Protein AF-A0A3A1XHP2-F1 (afdb_monomer_lite)

Sequence (150 aa):
MFGYDLVNLPIAMLHNINVRDAMLISILDENQEWYDEKTLSEFAWCPHTPEVSRNLRHCLEAKFTQTNNKPDIKRAIFACKILKSMAIISRSIPKLSVQVYALLAYISWWFRLGEVKYYCDCALRIDPDCSMAKIVCGAFENGLEPAWIE

pLDDT: mean 90.9, std 8.94, range [44.94, 98.56]

Radius of gyration: 14.77 Å; chains: 1; bounding box: 36×32×37 Å

Foldseek 3Di:
DPPPVLQVLLVLCLVAVLSLLLLVCVQQVVVCPQHDPVRSVCSSPDHDDPVSVVSSVVSVVCSLADAPDDGDLVSLVVLLVSLVVSCVSCVVPLSSNLSSLLSNLVSCQANVVDPNVVSLCSNCVSPVVSPSSVVSVVCVVVVNYRNNVD

Structure (mmCIF, N/CA/C/O backbone):
data_AF-A0A3A1XHP2-F1
#
_entry.id   AF-A0A3A1XHP2-F1
#
loop_
_atom_site.group_PDB
_atom_site.id
_atom_site.type_symbol
_atom_site.label_atom_id
_atom_site.label_alt_id
_atom_site.label_comp_id
_atom_site.label_asym_id
_atom_site.label_entity_id
_atom_site.label_seq_id
_atom_site.pdbx_PDB_ins_code
_atom_site.Cartn_x
_atom_site.Cartn_y
_atom_site.Cartn_z
_atom_site.occupancy
_atom_site.B_iso_or_equiv
_atom_site.auth_seq_id
_atom_site.auth_comp_id
_atom_site.auth_asym_id
_atom_site.auth_atom_id
_atom_site.pdbx_PDB_model_num
ATOM 1 N N . MET A 1 1 ? 14.431 21.652 -11.503 1.00 44.94 1 MET A N 1
ATOM 2 C CA . MET A 1 1 ? 13.846 20.691 -12.462 1.00 44.94 1 MET A CA 1
ATOM 3 C C . MET A 1 1 ? 12.653 20.039 -11.778 1.00 44.94 1 MET A C 1
ATOM 5 O O . MET A 1 1 ? 12.841 19.158 -10.953 1.00 44.94 1 MET A O 1
ATOM 9 N N . PHE A 1 2 ? 11.446 20.560 -12.006 1.00 46.44 2 PHE A N 1
ATOM 10 C CA . PHE A 1 2 ? 10.235 20.080 -11.332 1.00 46.44 2 PHE A CA 1
ATOM 11 C C . PHE A 1 2 ? 9.878 18.678 -11.850 1.00 46.44 2 PHE A C 1
ATOM 13 O O . PHE A 1 2 ? 9.678 18.511 -13.049 1.00 46.44 2 PHE A O 1
ATOM 20 N N . GLY A 1 3 ? 9.853 17.676 -10.965 1.00 56.34 3 GLY A N 1
ATOM 21 C CA . GLY A 1 3 ? 9.430 16.304 -11.286 1.00 56.34 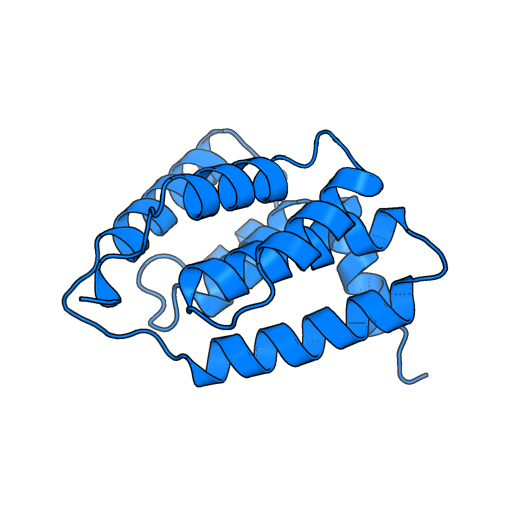3 GLY A CA 1
ATOM 22 C C . GLY A 1 3 ? 10.429 15.190 -10.954 1.00 56.34 3 GLY A C 1
ATOM 23 O O . GLY A 1 3 ? 10.012 14.038 -10.894 1.00 56.34 3 GLY A O 1
ATOM 24 N N . TYR A 1 4 ? 11.705 15.497 -10.683 1.00 63.84 4 TYR A N 1
ATOM 25 C CA . TYR A 1 4 ? 12.698 14.468 -10.317 1.00 63.84 4 TYR A CA 1
ATOM 26 C C . TYR A 1 4 ? 12.363 13.802 -8.974 1.00 63.84 4 TYR A C 1
ATOM 28 O O . TYR A 1 4 ? 12.444 12.585 -8.838 1.00 63.84 4 TYR A O 1
ATOM 36 N N . ASP A 1 5 ? 11.876 14.585 -8.011 1.00 69.06 5 ASP A N 1
ATOM 37 C CA . ASP A 1 5 ? 11.558 14.087 -6.667 1.00 69.06 5 ASP A CA 1
ATOM 38 C C . ASP A 1 5 ? 10.373 13.110 -6.667 1.00 69.06 5 ASP A C 1
ATOM 40 O O . ASP A 1 5 ? 10.378 12.115 -5.942 1.00 69.06 5 ASP A O 1
ATOM 44 N N . LEU A 1 6 ? 9.392 13.323 -7.555 1.00 78.75 6 LEU A N 1
ATOM 45 C CA . LEU A 1 6 ? 8.261 12.404 -7.735 1.00 78.75 6 LEU A CA 1
ATOM 46 C C . LEU A 1 6 ? 8.655 11.090 -8.424 1.00 78.75 6 LEU A C 1
ATOM 48 O O . LEU A 1 6 ? 7.893 10.130 -8.354 1.00 78.75 6 LEU A O 1
ATOM 52 N N . VAL A 1 7 ? 9.826 11.028 -9.066 1.00 83.75 7 VAL A N 1
ATOM 53 C CA . VAL A 1 7 ? 10.415 9.784 -9.595 1.00 83.75 7 VAL A CA 1
ATOM 54 C C . VAL A 1 7 ? 11.307 9.115 -8.549 1.00 83.75 7 VAL A C 1
ATOM 56 O O . VAL A 1 7 ? 11.305 7.889 -8.435 1.00 83.75 7 VAL A O 1
ATOM 59 N N . ASN A 1 8 ? 12.018 9.904 -7.742 1.00 88.44 8 ASN A N 1
ATOM 60 C CA . ASN A 1 8 ? 12.900 9.400 -6.691 1.00 88.44 8 ASN A CA 1
ATOM 61 C C . ASN A 1 8 ? 12.149 8.615 -5.612 1.00 88.44 8 ASN A C 1
ATOM 63 O O . ASN A 1 8 ? 12.679 7.629 -5.113 1.00 88.44 8 ASN A O 1
ATOM 67 N N . LEU A 1 9 ? 10.915 8.998 -5.273 1.00 89.25 9 LEU A N 1
ATOM 68 C CA . LEU A 1 9 ? 10.115 8.264 -4.286 1.00 89.25 9 LEU A CA 1
ATOM 69 C C . LEU A 1 9 ? 9.766 6.832 -4.742 1.00 89.25 9 LEU A C 1
ATOM 71 O O . LEU A 1 9 ? 10.085 5.896 -4.012 1.00 89.25 9 LEU A O 1
ATOM 75 N N . PRO A 1 10 ? 9.214 6.603 -5.948 1.00 92.56 10 PRO A N 1
ATOM 76 C CA . PRO A 1 10 ? 9.071 5.259 -6.513 1.00 92.56 10 PRO A CA 1
ATOM 77 C C . PRO A 1 10 ? 10.383 4.465 -6.592 1.00 92.56 10 PRO A C 1
ATOM 79 O O . PRO A 1 10 ? 10.396 3.266 -6.316 1.00 92.56 10 PRO A O 1
ATOM 82 N N . ILE A 1 11 ? 11.500 5.123 -6.932 1.00 92.12 11 ILE A N 1
ATOM 83 C CA . ILE A 1 11 ? 12.832 4.497 -6.899 1.00 92.12 11 ILE A CA 1
ATOM 84 C C . ILE A 1 11 ? 13.172 4.058 -5.474 1.00 92.12 11 ILE A C 1
ATOM 86 O O . ILE A 1 11 ? 13.598 2.924 -5.272 1.00 92.12 11 ILE A O 1
ATOM 90 N N . ALA A 1 12 ? 12.963 4.916 -4.480 1.00 90.56 12 ALA A N 1
ATOM 91 C CA . ALA A 1 12 ? 13.235 4.604 -3.086 1.00 90.56 12 ALA A CA 1
ATOM 92 C C . ALA A 1 12 ? 12.360 3.442 -2.587 1.00 90.56 12 ALA A C 1
ATOM 94 O O . ALA A 1 12 ? 12.889 2.523 -1.972 1.00 90.56 12 ALA A O 1
ATOM 95 N N . MET A 1 13 ? 11.068 3.409 -2.939 1.00 91.75 13 MET A N 1
ATOM 96 C CA . MET A 1 13 ? 10.160 2.298 -2.611 1.00 91.75 13 MET A CA 1
ATOM 97 C C . MET A 1 13 ? 10.590 0.964 -3.229 1.00 91.75 13 MET A C 1
ATOM 99 O O . MET A 1 13 ? 10.384 -0.084 -2.622 1.00 91.75 13 MET A O 1
ATOM 103 N N . LEU A 1 14 ? 11.165 0.989 -4.438 1.00 90.94 14 LEU A N 1
ATOM 104 C CA . LEU A 1 14 ? 11.674 -0.218 -5.090 1.00 90.94 14 LEU A CA 1
ATOM 105 C C . LEU A 1 14 ? 12.879 -0.803 -4.337 1.00 90.94 14 LEU A C 1
ATOM 107 O O . LEU A 1 14 ? 13.006 -2.021 -4.250 1.00 90.94 14 LEU A O 1
ATOM 111 N N . HIS A 1 15 ? 13.759 0.051 -3.810 1.00 88.56 15 HIS A N 1
ATOM 112 C CA . HIS A 1 15 ? 14.974 -0.380 -3.112 1.00 88.56 15 HIS A CA 1
ATOM 113 C C . HIS A 1 15 ? 14.751 -0.640 -1.617 1.00 88.56 15 HIS A C 1
ATOM 115 O O . HIS A 1 15 ? 15.435 -1.481 -1.038 1.00 88.56 15 HIS A O 1
ATOM 121 N N . ASN A 1 16 ? 13.811 0.070 -0.991 1.00 87.62 16 ASN A N 1
ATOM 122 C CA . ASN A 1 16 ? 13.481 -0.065 0.419 1.00 87.62 16 ASN A CA 1
ATOM 123 C C . ASN A 1 16 ? 11.964 0.033 0.636 1.00 87.62 16 ASN A C 1
ATOM 125 O O . ASN A 1 16 ? 11.368 1.112 0.583 1.00 87.62 16 ASN A O 1
ATOM 129 N N . ILE A 1 17 ? 11.351 -1.109 0.951 1.00 86.50 17 ILE A N 1
ATOM 130 C CA . ILE A 1 17 ? 9.911 -1.225 1.199 1.00 86.50 17 ILE A CA 1
ATOM 131 C C . ILE A 1 17 ? 9.444 -0.337 2.368 1.00 86.50 17 ILE A C 1
ATOM 133 O O . ILE A 1 17 ? 8.307 0.136 2.361 1.00 86.50 17 ILE A O 1
ATOM 137 N N . ASN A 1 18 ? 10.337 -0.018 3.313 1.00 89.06 18 ASN A N 1
ATOM 138 C CA . ASN A 1 18 ? 10.020 0.834 4.457 1.00 89.06 18 ASN A CA 1
ATOM 139 C C . ASN A 1 18 ? 9.671 2.265 4.041 1.00 89.06 18 ASN A C 1
ATOM 141 O O . ASN A 1 18 ? 8.946 2.941 4.756 1.00 89.06 18 ASN A O 1
ATOM 145 N N . VAL A 1 19 ? 10.109 2.740 2.871 1.00 90.25 19 VAL A N 1
ATOM 146 C CA . VAL A 1 19 ? 9.700 4.065 2.378 1.00 90.25 19 VAL A CA 1
ATOM 147 C C . VAL A 1 19 ? 8.197 4.089 2.087 1.00 90.25 19 VAL A C 1
ATOM 149 O O . VAL A 1 19 ? 7.505 5.036 2.454 1.00 90.25 19 VAL A O 1
ATOM 152 N N . ARG A 1 20 ? 7.668 3.020 1.478 1.00 92.88 20 ARG A N 1
ATOM 153 C CA . ARG A 1 20 ? 6.225 2.857 1.247 1.00 92.88 20 ARG A CA 1
ATOM 154 C C . ARG A 1 20 ? 5.476 2.766 2.574 1.00 92.88 20 ARG A C 1
ATOM 156 O O . ARG A 1 20 ? 4.449 3.418 2.740 1.00 92.88 20 ARG A O 1
ATOM 163 N N . ASP A 1 21 ? 5.989 1.971 3.506 1.00 92.06 21 ASP A N 1
ATOM 164 C CA . ASP A 1 21 ? 5.322 1.748 4.788 1.00 92.06 21 ASP A CA 1
ATOM 165 C C . ASP A 1 21 ? 5.363 2.994 5.680 1.00 92.06 21 ASP A C 1
ATOM 167 O O . ASP A 1 21 ? 4.370 3.298 6.328 1.00 92.06 21 ASP A O 1
ATOM 171 N N . ALA A 1 22 ? 6.428 3.797 5.620 1.00 92.38 22 ALA A N 1
ATOM 172 C CA . ALA A 1 22 ? 6.499 5.088 6.298 1.00 92.38 22 ALA A CA 1
ATOM 173 C C . ALA A 1 22 ? 5.420 6.038 5.768 1.00 92.38 22 ALA A C 1
ATOM 175 O O . ALA A 1 22 ? 4.729 6.697 6.542 1.00 92.38 22 ALA A O 1
ATOM 176 N N . MET A 1 23 ? 5.219 6.070 4.444 1.00 93.00 23 MET A N 1
ATOM 177 C CA . MET A 1 23 ? 4.130 6.846 3.850 1.00 93.00 23 MET A CA 1
ATOM 178 C C . MET A 1 23 ? 2.763 6.337 4.314 1.00 93.00 23 MET A C 1
ATOM 180 O O . MET A 1 23 ? 1.910 7.154 4.654 1.00 93.00 23 MET A O 1
ATOM 184 N N . LEU A 1 24 ? 2.555 5.020 4.386 1.00 94.88 24 LEU A N 1
ATOM 185 C CA . LEU A 1 24 ? 1.311 4.444 4.898 1.00 94.88 24 LEU A CA 1
ATOM 186 C C . LEU A 1 24 ? 1.056 4.822 6.365 1.00 94.88 24 LEU A C 1
ATOM 188 O O . LEU A 1 24 ? -0.020 5.330 6.680 1.00 94.88 24 LEU A O 1
ATOM 192 N N . ILE A 1 25 ? 2.044 4.629 7.243 1.00 93.75 25 ILE A N 1
ATOM 193 C CA . ILE A 1 25 ? 1.972 5.022 8.659 1.00 93.75 25 ILE A CA 1
ATOM 194 C C . ILE A 1 25 ? 1.651 6.510 8.760 1.00 93.75 25 ILE A C 1
ATOM 196 O O . ILE A 1 25 ? 0.729 6.884 9.472 1.00 93.75 25 ILE A O 1
ATOM 200 N N . SER A 1 26 ? 2.326 7.358 7.979 1.00 92.62 26 SER A N 1
ATOM 201 C CA . SER A 1 26 ? 2.074 8.801 7.984 1.00 92.62 26 SER A CA 1
ATOM 202 C C . SER A 1 26 ? 0.646 9.175 7.580 1.00 92.62 26 SER A C 1
ATOM 204 O O . SER A 1 26 ? 0.235 10.301 7.824 1.00 92.62 26 SER A O 1
ATOM 206 N N . ILE A 1 27 ? -0.106 8.287 6.927 1.00 94.25 27 ILE A N 1
ATOM 207 C CA . ILE A 1 27 ? -1.508 8.514 6.560 1.00 94.25 27 ILE A CA 1
ATOM 208 C C . ILE A 1 27 ? -2.440 7.979 7.652 1.00 94.25 27 ILE A C 1
ATOM 210 O O . ILE A 1 27 ? -3.439 8.627 7.944 1.00 94.25 27 ILE A O 1
ATOM 214 N N . LEU A 1 28 ? -2.126 6.817 8.235 1.00 93.12 28 LEU A N 1
ATOM 215 C CA . LEU A 1 28 ? -2.996 6.113 9.186 1.00 93.12 28 LEU A CA 1
ATOM 216 C C . LEU A 1 28 ? -2.794 6.527 10.649 1.00 93.12 28 LEU A C 1
ATOM 218 O O . LEU A 1 28 ? -3.747 6.534 11.423 1.00 93.12 28 LEU A O 1
ATOM 222 N N . ASP A 1 29 ? -1.568 6.855 11.046 1.00 91.94 29 ASP A N 1
ATOM 223 C CA . ASP A 1 29 ? -1.228 7.297 12.398 1.00 91.94 29 ASP A CA 1
ATOM 224 C C . ASP A 1 29 ? -1.193 8.824 12.490 1.00 91.94 29 ASP A C 1
ATOM 226 O O . ASP A 1 29 ? -0.196 9.450 12.840 1.00 91.94 29 ASP A O 1
ATOM 230 N N . GLU A 1 30 ? -2.310 9.448 12.119 1.00 85.81 30 GLU A N 1
ATOM 231 C CA . GLU A 1 30 ? -2.423 10.904 12.012 1.00 85.81 30 GLU A CA 1
ATOM 232 C C . GLU A 1 30 ? -2.144 11.653 13.323 1.00 85.81 30 GLU A C 1
ATOM 234 O O . GLU A 1 30 ? -1.611 12.762 13.278 1.00 85.81 30 GLU A O 1
ATOM 239 N N . ASN A 1 31 ? -2.457 11.019 14.457 1.00 87.38 31 ASN A N 1
ATOM 240 C CA . ASN A 1 31 ? -2.272 11.546 15.808 1.00 87.38 31 ASN A CA 1
ATOM 241 C C . ASN A 1 31 ? -0.920 11.154 16.430 1.00 87.38 31 ASN A C 1
ATOM 243 O O . ASN A 1 31 ? -0.688 11.492 17.587 1.00 87.38 31 ASN A O 1
ATOM 247 N N . GLN A 1 32 ? -0.046 10.461 15.684 1.00 88.50 32 GLN A N 1
ATOM 248 C CA . GLN A 1 32 ? 1.275 10.008 16.144 1.00 88.50 32 GLN A CA 1
ATOM 249 C C . GLN A 1 32 ? 1.205 9.173 17.435 1.00 88.50 32 GLN A C 1
ATOM 251 O O . GLN A 1 32 ? 1.981 9.364 18.369 1.00 88.50 32 GLN A O 1
ATOM 256 N N . GLU A 1 33 ? 0.238 8.255 17.511 1.00 90.50 33 GLU A N 1
ATOM 257 C CA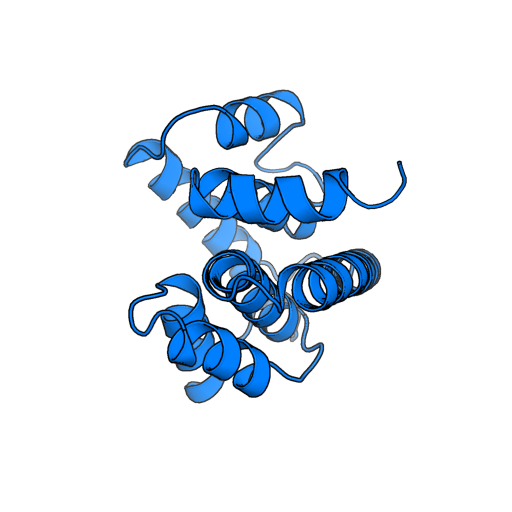 . GLU A 1 33 ? 0.058 7.375 18.673 1.00 90.50 33 GLU A CA 1
ATOM 258 C C . GLU A 1 33 ? 1.125 6.270 18.720 1.00 90.50 33 GLU A C 1
ATOM 260 O O . GLU A 1 33 ? 1.429 5.750 19.792 1.00 90.50 33 GLU A O 1
ATOM 265 N N . TRP A 1 34 ? 1.681 5.908 17.560 1.00 90.75 34 TRP A N 1
ATOM 266 C CA . TRP A 1 34 ? 2.666 4.841 17.393 1.00 90.75 34 TRP A CA 1
ATOM 267 C C . TRP A 1 34 ? 4.016 5.360 16.914 1.00 90.75 34 TRP A C 1
ATOM 269 O O . TRP A 1 34 ? 5.050 4.876 17.376 1.00 90.75 34 TRP A O 1
ATOM 279 N N . TYR A 1 35 ? 4.010 6.316 15.983 1.00 90.62 35 TYR A N 1
ATOM 280 C CA . TYR A 1 35 ? 5.220 6.841 15.361 1.00 90.62 35 TYR A CA 1
ATOM 281 C C . TYR A 1 35 ? 5.239 8.368 15.412 1.00 90.62 35 TYR A C 1
ATOM 283 O O . TYR A 1 35 ? 4.445 9.044 14.757 1.00 90.62 35 TYR A O 1
ATOM 291 N N . ASP A 1 36 ? 6.201 8.907 16.156 1.00 91.06 36 ASP A N 1
ATOM 292 C CA . ASP A 1 36 ? 6.583 10.314 16.070 1.00 91.06 36 ASP A CA 1
ATOM 293 C C . ASP A 1 36 ? 7.479 10.573 14.840 1.00 91.06 36 ASP A C 1
ATOM 295 O O . ASP A 1 36 ? 7.887 9.661 14.115 1.00 91.06 36 ASP A O 1
ATOM 299 N N . GLU A 1 37 ? 7.816 11.839 14.589 1.00 87.12 37 GLU A N 1
ATOM 300 C CA . GLU A 1 37 ? 8.648 12.229 13.442 1.00 87.12 37 GLU A CA 1
ATOM 301 C C . GLU A 1 37 ? 10.013 11.516 13.416 1.00 87.12 37 GLU A C 1
ATOM 303 O O . GLU A 1 37 ? 10.499 11.114 12.352 1.00 87.12 37 GLU A O 1
ATOM 308 N N . LYS A 1 38 ? 10.628 11.323 14.588 1.00 88.25 38 LYS A N 1
ATOM 309 C CA . LYS A 1 38 ? 11.954 10.714 14.709 1.00 88.25 38 LYS A CA 1
ATOM 310 C C . LYS A 1 38 ? 11.900 9.222 14.389 1.00 88.25 38 LYS A C 1
ATOM 312 O O . LYS A 1 38 ? 12.664 8.747 13.552 1.00 88.25 38 LYS A O 1
ATOM 317 N N . THR A 1 39 ? 10.985 8.497 15.019 1.00 88.25 39 THR A N 1
ATOM 318 C CA . THR A 1 39 ? 10.800 7.052 14.835 1.00 88.25 39 THR A CA 1
ATOM 319 C C . THR A 1 39 ? 10.319 6.717 13.427 1.00 88.25 39 THR A C 1
ATOM 321 O O . THR A 1 39 ? 10.776 5.730 12.852 1.00 88.25 39 THR A O 1
ATOM 324 N N . LEU A 1 40 ? 9.480 7.561 12.816 1.00 89.06 40 LEU A N 1
ATOM 325 C CA . LEU A 1 40 ? 9.076 7.410 11.417 1.00 89.06 40 LEU A CA 1
ATOM 326 C C . LEU A 1 40 ? 10.261 7.594 10.454 1.00 89.06 40 LEU A C 1
ATOM 328 O O . LEU A 1 40 ? 10.401 6.851 9.480 1.00 89.06 40 LEU A O 1
ATOM 332 N N . SER A 1 41 ? 11.139 8.559 10.740 1.00 86.81 41 SER A N 1
ATOM 333 C CA . SER A 1 41 ? 12.351 8.803 9.949 1.00 86.81 41 SER A CA 1
ATOM 334 C C . SER A 1 41 ? 13.355 7.654 10.075 1.00 86.81 41 SER A C 1
ATOM 336 O O . SER A 1 41 ? 13.886 7.178 9.071 1.00 86.81 41 SER A O 1
ATOM 338 N N . GLU A 1 42 ? 13.578 7.161 11.295 1.00 86.88 42 GLU A N 1
ATOM 339 C CA . GLU A 1 42 ? 14.412 5.982 11.553 1.00 86.88 42 GLU A CA 1
ATOM 340 C C . GLU A 1 42 ? 13.844 4.737 10.860 1.00 86.88 42 GLU A C 1
ATOM 342 O O . GLU A 1 42 ? 14.592 3.985 10.235 1.00 86.88 42 GLU A O 1
ATOM 347 N N . PHE A 1 43 ? 12.522 4.552 10.892 1.00 86.06 43 PHE A N 1
ATOM 348 C CA . PHE A 1 43 ? 11.832 3.466 10.198 1.00 86.06 43 PHE A CA 1
ATOM 349 C C . PHE A 1 43 ? 12.079 3.505 8.683 1.00 86.06 43 PHE A C 1
ATOM 351 O O . PHE A 1 43 ? 12.415 2.481 8.085 1.00 86.06 43 PHE A O 1
ATOM 358 N N . ALA A 1 44 ? 11.970 4.683 8.060 1.00 85.75 44 ALA A N 1
ATOM 359 C CA . ALA A 1 44 ? 12.199 4.850 6.625 1.00 85.75 44 ALA A CA 1
ATOM 360 C C . ALA A 1 44 ? 13.666 4.609 6.217 1.00 85.75 44 ALA A C 1
ATOM 362 O O . ALA A 1 44 ? 13.931 4.188 5.088 1.00 85.75 44 ALA A O 1
ATOM 363 N N . TRP A 1 45 ? 14.615 4.878 7.119 1.00 82.06 45 TRP A N 1
ATOM 364 C CA . TRP A 1 45 ? 16.051 4.758 6.862 1.00 82.06 45 TRP A CA 1
ATOM 365 C C . TRP A 1 45 ? 16.601 3.347 7.105 1.00 82.06 45 TRP A C 1
ATOM 367 O O . TRP A 1 45 ? 17.450 2.866 6.354 1.00 82.06 45 TRP A O 1
ATOM 377 N N . CYS A 1 46 ? 16.135 2.678 8.158 1.00 76.12 46 CYS A N 1
ATOM 378 C CA . CYS A 1 46 ? 16.668 1.389 8.583 1.00 76.12 46 CYS A CA 1
ATOM 379 C C . CYS A 1 46 ? 16.216 0.238 7.667 1.00 76.12 46 CYS A C 1
ATOM 381 O O . CYS A 1 46 ? 15.126 0.291 7.093 1.00 76.12 46 CYS A O 1
ATOM 383 N N . PRO A 1 47 ? 17.024 -0.830 7.531 1.00 67.38 47 PRO A N 1
ATOM 384 C CA . PRO A 1 47 ? 16.629 -2.023 6.793 1.00 67.38 47 PRO A CA 1
ATOM 385 C C . PRO A 1 47 ? 15.453 -2.731 7.477 1.00 67.38 47 PRO A C 1
ATOM 387 O O . PRO A 1 47 ? 15.303 -2.707 8.697 1.00 67.38 47 PRO A O 1
ATOM 390 N N . HIS A 1 48 ? 14.621 -3.395 6.681 1.00 70.88 48 HIS A N 1
ATOM 391 C CA . HIS A 1 48 ? 13.452 -4.131 7.151 1.00 70.88 48 HIS A CA 1
ATOM 392 C C . HIS A 1 48 ? 13.869 -5.341 8.018 1.00 70.88 48 HIS A C 1
ATOM 394 O O . HIS A 1 48 ? 14.360 -6.347 7.501 1.00 70.88 48 HIS A O 1
ATOM 400 N N . THR A 1 49 ? 13.677 -5.251 9.341 1.00 79.12 49 THR A N 1
ATOM 401 C CA . THR A 1 49 ? 13.937 -6.339 10.305 1.00 79.12 49 THR A CA 1
ATOM 402 C C . THR A 1 49 ? 12.630 -6.983 10.790 1.00 79.12 49 THR A C 1
ATOM 404 O O . THR A 1 49 ? 11.582 -6.337 10.760 1.00 79.12 49 THR A O 1
ATOM 407 N N . PRO A 1 50 ? 12.655 -8.234 11.298 1.00 81.25 50 PRO A N 1
ATOM 408 C CA . PRO A 1 50 ? 11.453 -8.886 11.831 1.00 81.25 50 PRO A CA 1
ATOM 409 C C . PRO A 1 50 ? 10.773 -8.118 12.972 1.00 81.25 50 PRO A C 1
ATOM 411 O O . PRO A 1 50 ? 9.556 -8.193 13.133 1.00 81.25 50 PRO A O 1
ATOM 414 N N . GLU A 1 51 ? 11.550 -7.390 13.775 1.00 82.88 51 GLU A N 1
ATOM 415 C CA . GLU A 1 51 ? 11.034 -6.543 14.852 1.00 82.88 51 GLU A CA 1
ATOM 416 C C . GLU A 1 51 ? 10.272 -5.337 14.297 1.00 82.88 51 GLU A C 1
ATOM 418 O O . GLU A 1 51 ? 9.138 -5.085 14.700 1.00 82.88 51 GLU A O 1
ATOM 423 N N . VAL A 1 52 ? 10.847 -4.660 13.299 1.00 80.50 52 VAL A N 1
ATOM 424 C CA . VAL A 1 52 ? 10.204 -3.541 12.601 1.00 80.50 52 VAL A CA 1
ATOM 425 C C . VAL A 1 52 ? 8.885 -3.983 11.960 1.00 80.50 52 VAL A C 1
ATOM 427 O O . VAL A 1 52 ? 7.866 -3.313 12.127 1.00 80.50 52 VAL A O 1
ATOM 430 N N . SER A 1 53 ? 8.860 -5.150 11.306 1.00 82.38 53 SER A N 1
ATOM 431 C CA . SER A 1 53 ? 7.628 -5.707 10.729 1.00 82.38 53 SER A CA 1
ATOM 432 C C . SER A 1 53 ? 6.568 -6.020 11.781 1.00 82.38 53 SER A C 1
ATOM 434 O O . SER A 1 53 ? 5.378 -5.832 11.533 1.00 82.38 53 SER A O 1
ATOM 436 N N . ARG A 1 54 ? 6.984 -6.513 12.954 1.00 86.94 54 ARG A N 1
ATOM 437 C CA . ARG A 1 54 ? 6.072 -6.823 14.058 1.00 86.94 54 ARG A CA 1
ATOM 438 C C . ARG A 1 54 ? 5.425 -5.551 14.603 1.00 86.94 54 ARG A C 1
ATOM 440 O O . ARG A 1 54 ? 4.211 -5.528 14.775 1.00 86.94 54 ARG A O 1
ATOM 447 N N . ASN A 1 55 ? 6.210 -4.496 14.811 1.00 87.81 55 ASN A N 1
ATOM 448 C CA . ASN A 1 55 ? 5.702 -3.214 15.302 1.00 87.81 55 ASN A CA 1
ATOM 449 C C . ASN A 1 55 ? 4.739 -2.568 14.299 1.00 87.81 55 ASN A C 1
ATOM 451 O O . ASN A 1 55 ? 3.642 -2.165 14.684 1.00 87.81 55 ASN A O 1
ATOM 455 N N . LEU A 1 56 ? 5.090 -2.572 13.006 1.00 89.19 56 LEU A N 1
ATOM 456 C CA . LEU A 1 56 ? 4.192 -2.108 11.945 1.00 89.19 56 LEU A CA 1
ATOM 457 C C . LEU A 1 56 ? 2.877 -2.893 11.952 1.00 89.19 56 LEU A C 1
ATOM 459 O O . LEU A 1 56 ? 1.801 -2.306 11.893 1.00 89.19 56 LEU A O 1
ATOM 463 N N . ARG A 1 57 ? 2.947 -4.223 12.055 1.00 90.12 57 ARG A N 1
ATOM 464 C CA . ARG A 1 57 ? 1.756 -5.070 12.108 1.00 90.12 57 ARG A CA 1
ATOM 465 C C . ARG A 1 57 ? 0.857 -4.715 13.294 1.00 90.12 57 ARG A C 1
ATOM 467 O O . ARG A 1 57 ? -0.341 -4.565 13.088 1.00 90.12 57 ARG A O 1
ATOM 474 N N . HIS A 1 58 ? 1.415 -4.545 14.491 1.00 92.69 58 HIS A N 1
ATOM 475 C CA . HIS A 1 58 ? 0.637 -4.154 15.669 1.00 92.69 58 HIS A CA 1
ATOM 476 C C . HIS A 1 58 ? -0.006 -2.773 15.514 1.00 92.69 58 HIS A C 1
ATOM 478 O O . HIS A 1 58 ? -1.176 -2.613 15.856 1.00 92.69 58 HIS A O 1
ATOM 484 N N . CYS A 1 59 ? 0.713 -1.810 14.931 1.00 92.94 59 CYS A N 1
ATOM 485 C CA . CYS A 1 59 ? 0.154 -0.504 14.589 1.00 92.94 59 CYS A CA 1
ATOM 486 C C . CYS A 1 59 ? -1.045 -0.644 13.639 1.00 92.94 59 CYS A C 1
ATOM 488 O O . CYS A 1 59 ? -2.113 -0.093 13.902 1.00 92.94 59 CYS A O 1
ATOM 490 N N . LEU A 1 60 ? -0.897 -1.401 12.547 1.00 93.19 60 LEU A N 1
ATOM 491 C CA . LEU A 1 60 ? -1.970 -1.595 11.569 1.00 93.19 60 LEU A CA 1
ATOM 492 C C . LEU A 1 60 ? -3.170 -2.340 12.167 1.00 93.19 60 LEU A C 1
ATOM 494 O O . LEU A 1 60 ? -4.301 -1.934 11.923 1.00 93.19 60 LEU A O 1
ATOM 498 N N . GLU A 1 61 ? -2.947 -3.387 12.965 1.00 93.75 61 GLU A N 1
ATOM 499 C CA . GLU A 1 61 ? -4.012 -4.123 13.664 1.00 93.75 61 GLU A CA 1
ATOM 500 C C . GLU A 1 61 ? -4.784 -3.203 14.622 1.00 93.75 61 GLU A C 1
ATOM 502 O O . GLU A 1 61 ? -6.015 -3.163 14.580 1.00 93.75 61 GLU A O 1
ATOM 507 N N . ALA A 1 62 ? -4.077 -2.399 15.422 1.00 93.38 62 ALA A N 1
ATOM 508 C CA . ALA A 1 62 ? -4.702 -1.445 16.332 1.00 93.38 62 ALA A CA 1
ATOM 509 C C . ALA A 1 62 ? -5.566 -0.425 15.575 1.00 93.38 62 ALA A C 1
ATOM 511 O O . ALA A 1 62 ? -6.743 -0.267 15.901 1.00 9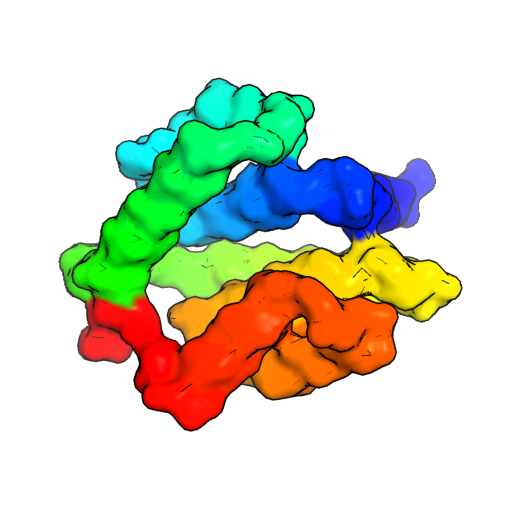3.38 62 ALA A O 1
ATOM 512 N N . LYS A 1 63 ? -5.025 0.193 14.514 1.00 93.06 63 LYS A N 1
ATOM 513 C CA . LYS A 1 63 ? -5.771 1.143 13.669 1.00 93.06 63 LYS A CA 1
ATOM 514 C C . LYS A 1 63 ? -6.943 0.487 12.937 1.00 93.06 63 LYS A C 1
ATOM 516 O O . LYS A 1 63 ? -7.965 1.132 12.733 1.00 93.06 63 LYS A O 1
ATOM 521 N N . PHE A 1 64 ? -6.825 -0.782 12.547 1.00 93.44 64 PHE A N 1
ATOM 522 C CA . PHE A 1 64 ? -7.892 -1.508 11.855 1.00 93.44 64 PHE A CA 1
ATOM 523 C C . PHE A 1 64 ? -9.094 -1.766 12.769 1.00 93.44 64 PHE A C 1
ATOM 525 O O . PHE A 1 64 ? -10.233 -1.667 12.326 1.00 93.44 64 PHE A O 1
ATOM 532 N N . THR A 1 65 ? -8.847 -2.069 14.045 1.00 93.62 65 THR A N 1
ATOM 533 C CA . THR A 1 65 ? -9.894 -2.352 15.048 1.00 93.62 65 THR A CA 1
ATOM 534 C C . THR A 1 65 ? -10.446 -1.109 15.755 1.00 93.62 65 THR A C 1
ATOM 536 O O . THR A 1 65 ? -11.329 -1.220 16.605 1.00 93.62 65 THR A O 1
ATOM 539 N N . GLN A 1 66 ? -9.935 0.079 15.430 1.00 89.94 66 GLN A N 1
ATOM 540 C CA . GLN A 1 66 ? -10.311 1.323 16.088 1.00 89.94 66 GLN A CA 1
ATOM 541 C C . GLN A 1 66 ? -11.719 1.780 15.673 1.00 89.94 66 GLN A C 1
ATOM 543 O O . GLN A 1 66 ? -11.966 2.053 14.502 1.00 89.94 66 GLN A O 1
ATOM 548 N N . THR A 1 67 ? -12.625 1.923 16.646 1.00 86.25 67 THR A N 1
ATOM 549 C CA . THR A 1 67 ? -14.014 2.393 16.440 1.00 86.25 67 THR A CA 1
ATOM 550 C C . THR A 1 67 ? -14.260 3.813 16.948 1.00 86.25 67 THR A C 1
ATOM 552 O O . THR A 1 67 ? -15.248 4.450 16.598 1.00 86.25 67 THR A O 1
ATOM 555 N N . ASN A 1 68 ? -13.376 4.330 17.802 1.00 81.75 68 ASN A N 1
ATOM 556 C CA . ASN A 1 68 ? -13.601 5.570 18.548 1.00 81.75 68 ASN A CA 1
ATOM 557 C C . ASN A 1 68 ? -13.150 6.845 17.818 1.00 81.75 68 ASN A C 1
ATOM 559 O O . ASN A 1 68 ? -13.445 7.940 18.294 1.00 81.75 68 ASN A O 1
ATOM 563 N N . ASN A 1 69 ? -12.432 6.722 16.699 1.00 82.19 69 ASN A N 1
ATOM 564 C CA . ASN A 1 69 ? -11.967 7.859 15.917 1.00 82.19 69 ASN A CA 1
ATOM 565 C C . ASN A 1 69 ? -12.103 7.572 14.423 1.00 82.19 69 ASN A C 1
ATOM 567 O O . ASN A 1 69 ? -11.668 6.529 13.934 1.00 82.19 69 ASN A O 1
ATOM 571 N N . LYS A 1 70 ? -12.683 8.527 13.699 1.00 87.31 70 LYS A N 1
A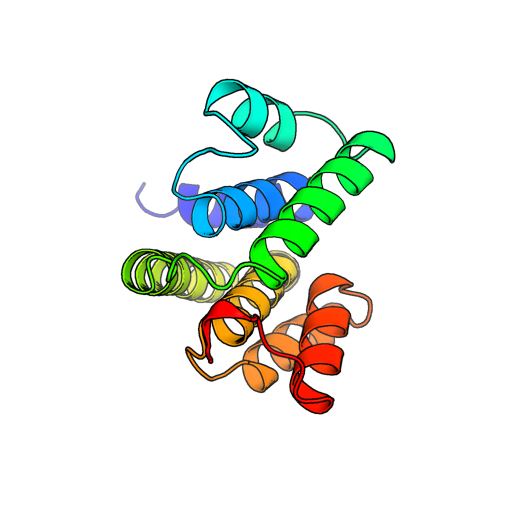TOM 572 C CA . LYS A 1 70 ? -12.794 8.462 12.246 1.00 87.31 70 LYS A CA 1
ATOM 573 C C . LYS A 1 70 ? -11.532 9.075 11.635 1.00 87.31 70 LYS A C 1
ATOM 575 O O . LYS A 1 70 ? -11.236 10.222 11.959 1.00 87.31 70 LYS A O 1
ATOM 580 N N . PRO A 1 71 ? -10.826 8.371 10.738 1.00 90.56 71 PRO A N 1
ATOM 581 C CA . PRO A 1 71 ? -9.557 8.862 10.214 1.00 90.56 71 PRO A CA 1
ATOM 582 C C . PRO A 1 71 ? -9.756 10.017 9.218 1.00 90.56 71 PRO A C 1
ATOM 584 O O . PRO A 1 71 ? -10.825 10.152 8.605 1.00 90.56 71 PRO A O 1
ATOM 587 N N . ASP A 1 72 ? -8.722 10.834 8.996 1.00 92.62 72 ASP A N 1
ATOM 588 C CA . ASP A 1 72 ? -8.759 11.944 8.039 1.00 92.62 72 ASP A CA 1
ATOM 589 C C . ASP A 1 72 ? -8.810 11.454 6.579 1.00 92.62 72 ASP A C 1
ATOM 591 O O . ASP A 1 72 ? -7.808 11.246 5.885 1.00 92.62 72 ASP A O 1
ATOM 595 N N . ILE A 1 73 ? -10.034 11.343 6.063 1.00 94.38 73 ILE A N 1
ATOM 596 C CA . ILE A 1 73 ? -10.306 10.973 4.669 1.00 94.38 73 ILE A CA 1
ATOM 597 C C . ILE A 1 73 ? -9.703 11.996 3.685 1.00 94.38 73 ILE A C 1
ATOM 599 O O . ILE A 1 73 ? -9.287 11.623 2.585 1.00 94.38 73 ILE A O 1
ATOM 603 N N . LYS A 1 74 ? -9.617 13.290 4.037 1.00 95.19 74 LYS A N 1
ATOM 604 C CA . LYS A 1 74 ? -9.037 14.302 3.134 1.00 95.19 74 LYS A CA 1
ATOM 605 C C . LYS A 1 74 ? -7.544 14.058 2.958 1.00 95.19 74 LYS A C 1
ATOM 607 O O . LYS A 1 74 ? -7.065 14.120 1.823 1.00 95.19 74 LYS A O 1
ATOM 612 N N . ARG A 1 75 ? -6.829 13.731 4.038 1.00 94.69 75 ARG A N 1
ATOM 613 C CA . ARG A 1 75 ? -5.412 13.334 3.998 1.00 94.69 75 ARG A CA 1
ATOM 614 C C . ARG A 1 75 ? -5.195 12.156 3.051 1.00 94.69 75 ARG A C 1
ATOM 616 O O . ARG A 1 75 ? -4.338 12.239 2.170 1.00 94.69 75 ARG A O 1
ATOM 623 N N . ALA A 1 76 ? -6.026 11.118 3.157 1.00 96.31 76 ALA A N 1
ATOM 624 C CA . ALA A 1 76 ? -5.985 9.964 2.258 1.00 96.31 76 ALA A CA 1
ATOM 625 C C . ALA A 1 76 ? -6.217 10.355 0.785 1.00 96.31 76 ALA A C 1
ATOM 627 O O . ALA A 1 76 ? -5.448 9.963 -0.093 1.00 96.31 76 ALA A O 1
ATOM 628 N N . ILE A 1 77 ? -7.213 11.204 0.500 1.00 97.00 77 ILE A N 1
ATOM 629 C CA . ILE A 1 77 ? -7.482 11.703 -0.860 1.00 97.00 77 ILE A CA 1
ATOM 630 C C . ILE A 1 77 ? -6.274 12.464 -1.428 1.00 97.00 77 ILE A C 1
ATOM 632 O O . ILE A 1 77 ? -5.919 12.275 -2.596 1.00 97.00 77 ILE A O 1
ATOM 636 N N . PHE A 1 78 ? -5.635 13.330 -0.637 1.00 96.31 78 PHE A N 1
ATOM 637 C CA . PHE A 1 78 ? -4.446 14.061 -1.081 1.00 96.31 78 PHE A CA 1
ATOM 638 C C . PHE A 1 78 ? -3.262 13.128 -1.346 1.00 96.31 78 PHE A C 1
ATOM 640 O O . PHE A 1 78 ? -2.618 13.261 -2.390 1.00 96.31 78 PHE A O 1
ATOM 647 N N . ALA A 1 79 ? -3.028 12.142 -0.476 1.00 95.56 79 ALA A N 1
ATOM 648 C CA . ALA A 1 79 ? -2.010 11.121 -0.699 1.00 95.56 79 ALA A CA 1
ATOM 649 C C . ALA A 1 79 ? -2.261 10.353 -2.008 1.00 95.56 79 ALA A C 1
ATOM 651 O O . ALA A 1 79 ? -1.362 10.245 -2.845 1.00 95.56 79 ALA A O 1
ATOM 652 N N . CYS A 1 80 ? -3.501 9.919 -2.260 1.00 97.25 80 CYS A N 1
ATOM 653 C CA . CYS A 1 80 ? -3.871 9.265 -3.515 1.00 97.25 80 CYS A CA 1
ATOM 654 C C . CYS A 1 80 ? -3.611 10.152 -4.743 1.00 97.25 80 CYS A C 1
ATOM 656 O O . CYS A 1 80 ? -3.138 9.645 -5.756 1.00 97.25 80 CYS A O 1
ATOM 658 N N . LYS A 1 81 ? -3.868 11.468 -4.691 1.00 95.94 81 LYS A N 1
ATOM 659 C CA . LYS A 1 81 ? -3.566 12.381 -5.818 1.00 95.94 81 LYS A CA 1
ATOM 660 C C . LYS A 1 81 ? -2.074 12.397 -6.160 1.00 95.94 81 LYS A C 1
ATOM 662 O O . LYS A 1 81 ? -1.707 12.349 -7.338 1.00 95.94 81 LYS A O 1
ATOM 667 N N . ILE A 1 82 ? -1.220 12.438 -5.140 1.00 94.50 82 ILE A N 1
ATOM 668 C CA . ILE A 1 82 ? 0.235 12.414 -5.311 1.00 94.50 82 ILE A CA 1
ATOM 669 C C . ILE A 1 82 ? 0.674 11.057 -5.876 1.00 94.50 82 ILE A C 1
ATOM 671 O O . ILE A 1 82 ? 1.389 11.016 -6.876 1.00 94.50 82 ILE A O 1
ATOM 675 N N . LEU A 1 83 ? 0.181 9.950 -5.315 1.00 95.69 83 LEU A N 1
ATOM 676 C CA . LEU A 1 83 ? 0.513 8.598 -5.775 1.00 95.69 83 LEU A CA 1
ATOM 677 C C . LEU A 1 83 ? 0.048 8.333 -7.216 1.00 95.69 83 LEU A C 1
ATOM 679 O O . LEU A 1 83 ? 0.807 7.789 -8.017 1.00 95.69 83 LEU A O 1
ATOM 683 N N . LYS A 1 84 ? -1.156 8.780 -7.601 1.00 95.81 84 LYS A N 1
ATOM 684 C CA . LYS A 1 84 ? -1.619 8.722 -9.001 1.00 95.81 84 LYS A CA 1
ATOM 685 C C . LYS A 1 84 ? -0.670 9.495 -9.920 1.00 95.81 84 LYS A C 1
ATOM 687 O O . LYS A 1 84 ? -0.327 9.009 -10.995 1.00 95.81 84 LYS A O 1
ATOM 692 N N . SER A 1 85 ? -0.187 10.658 -9.484 1.00 94.00 85 SER A N 1
ATOM 693 C CA . SER A 1 85 ? 0.795 11.440 -10.247 1.00 94.00 85 SER A CA 1
ATOM 694 C C . SER A 1 85 ? 2.128 10.693 -10.392 1.00 94.00 85 SER A C 1
ATOM 696 O O . SER A 1 85 ? 2.671 10.627 -11.493 1.00 94.00 85 SER A O 1
ATOM 698 N N . MET A 1 86 ? 2.620 10.048 -9.328 1.00 93.31 86 MET A N 1
ATOM 699 C CA . MET A 1 86 ? 3.821 9.199 -9.378 1.00 93.31 86 MET A CA 1
ATOM 700 C C . MET A 1 86 ? 3.656 8.028 -10.350 1.00 93.31 86 MET A C 1
ATOM 702 O O . MET A 1 86 ? 4.555 7.762 -11.148 1.00 93.31 86 MET A O 1
ATOM 706 N N . ALA A 1 87 ? 2.504 7.352 -10.339 1.00 93.62 87 ALA A N 1
ATOM 707 C CA . ALA A 1 87 ? 2.202 6.262 -11.267 1.00 93.62 87 ALA A CA 1
ATOM 708 C C . ALA A 1 87 ? 2.197 6.742 -12.732 1.00 93.62 87 ALA A C 1
ATOM 710 O O . ALA A 1 87 ? 2.771 6.097 -13.607 1.00 93.62 87 ALA A O 1
ATOM 711 N N . ILE A 1 88 ? 1.619 7.919 -12.997 1.00 92.62 88 ILE A N 1
ATOM 712 C CA . ILE A 1 88 ? 1.596 8.548 -14.326 1.00 92.62 88 ILE A CA 1
ATOM 713 C C . ILE A 1 88 ? 3.012 8.874 -14.816 1.00 92.62 88 ILE A C 1
ATOM 715 O O . ILE A 1 88 ? 3.312 8.653 -15.992 1.00 92.62 88 ILE A O 1
ATOM 719 N N . ILE A 1 89 ? 3.870 9.414 -13.950 1.00 90.50 89 ILE A N 1
ATOM 720 C CA . ILE A 1 89 ? 5.237 9.819 -14.311 1.00 90.50 89 ILE A CA 1
ATOM 721 C C . ILE A 1 89 ? 6.143 8.591 -14.487 1.00 90.50 89 ILE A C 1
ATOM 723 O O . ILE A 1 89 ? 6.943 8.545 -15.417 1.00 90.50 89 ILE A O 1
ATOM 727 N N . SER A 1 90 ? 5.982 7.568 -13.646 1.00 89.44 90 SER A N 1
ATOM 728 C CA . SER A 1 90 ? 6.787 6.337 -13.684 1.00 89.44 90 SER A CA 1
ATOM 729 C C . SER A 1 90 ? 6.337 5.312 -14.733 1.00 89.44 90 SER A C 1
ATOM 731 O O . SER A 1 90 ? 6.961 4.261 -14.856 1.00 89.44 90 SER A O 1
ATOM 733 N N . ARG A 1 91 ? 5.307 5.616 -15.540 1.00 85.25 91 ARG A N 1
ATOM 734 C CA . ARG A 1 91 ? 4.696 4.670 -16.497 1.00 85.25 91 ARG A CA 1
ATOM 735 C C . ARG A 1 91 ? 5.682 4.015 -17.472 1.00 85.25 91 ARG A C 1
ATOM 737 O O . ARG A 1 91 ? 5.426 2.915 -17.949 1.00 85.25 91 ARG A O 1
ATOM 744 N N . SER A 1 92 ? 6.771 4.707 -17.812 1.00 88.12 92 SER A N 1
ATOM 745 C CA . SER A 1 92 ? 7.797 4.224 -18.744 1.00 88.12 92 SER A CA 1
ATOM 746 C C . SER A 1 92 ? 8.719 3.170 -18.125 1.00 88.12 92 SER A C 1
ATOM 748 O O . SER A 1 92 ? 9.404 2.463 -18.858 1.00 88.12 92 SER A O 1
ATOM 750 N N . ILE A 1 93 ? 8.721 3.036 -16.794 1.00 92.44 93 ILE A N 1
ATOM 751 C CA . ILE A 1 93 ? 9.517 2.065 -16.041 1.00 92.44 93 ILE A CA 1
ATOM 752 C C . ILE A 1 93 ? 8.570 1.312 -15.090 1.00 92.44 93 ILE A C 1
ATOM 754 O O . ILE A 1 93 ? 8.502 1.632 -13.901 1.00 92.44 93 ILE A O 1
ATOM 758 N N . PRO A 1 94 ? 7.842 0.287 -15.581 1.00 92.75 94 PRO A N 1
ATOM 759 C CA . PRO A 1 94 ? 6.744 -0.347 -14.842 1.00 92.75 94 PRO A CA 1
ATOM 760 C C . PRO A 1 94 ? 7.102 -0.815 -13.425 1.00 92.75 94 PRO A C 1
ATOM 762 O O . PRO A 1 94 ? 6.292 -0.688 -12.510 1.00 92.75 94 PRO A O 1
ATOM 765 N N . LYS A 1 95 ? 8.334 -1.300 -13.216 1.00 94.50 95 LYS A N 1
ATOM 766 C CA . LYS A 1 95 ? 8.813 -1.768 -11.903 1.00 94.50 95 LYS A CA 1
ATOM 767 C C . LYS A 1 95 ? 8.722 -0.700 -10.807 1.00 94.50 95 LYS A C 1
ATOM 769 O O . LYS A 1 95 ? 8.479 -1.045 -9.657 1.00 94.50 95 LYS A O 1
ATOM 774 N N . LEU A 1 96 ? 8.876 0.580 -11.152 1.00 94.62 96 LEU A N 1
ATOM 775 C CA . LEU A 1 96 ? 8.764 1.684 -10.193 1.00 94.62 96 LEU A CA 1
ATOM 776 C C . LEU A 1 96 ? 7.320 1.898 -9.724 1.00 94.62 96 LEU A C 1
ATOM 778 O O . LEU A 1 96 ? 7.088 2.334 -8.601 1.00 94.62 96 LEU A O 1
ATOM 782 N N . SER A 1 97 ? 6.336 1.571 -10.560 1.00 95.25 97 SER A N 1
ATOM 783 C CA . SER A 1 97 ? 4.927 1.799 -10.245 1.00 95.25 97 SER A CA 1
ATOM 784 C C . SER A 1 97 ? 4.308 0.696 -9.380 1.00 95.25 97 SER A C 1
ATOM 786 O O . SER A 1 97 ? 3.219 0.906 -8.858 1.00 95.25 97 SER A O 1
ATOM 788 N N . VAL A 1 98 ? 4.967 -0.459 -9.195 1.00 96.94 98 VAL A N 1
ATOM 789 C CA . VAL A 1 98 ? 4.418 -1.610 -8.443 1.00 96.94 98 VAL A CA 1
ATOM 790 C C . VAL A 1 98 ? 3.991 -1.206 -7.033 1.00 96.94 98 VAL A C 1
ATOM 792 O O . VAL A 1 98 ? 2.823 -1.346 -6.672 1.00 96.94 98 VAL A O 1
ATOM 795 N N . GLN A 1 99 ? 4.923 -0.664 -6.244 1.00 96.31 99 GLN A N 1
ATOM 796 C CA . GLN A 1 99 ? 4.655 -0.291 -4.852 1.00 96.31 99 GLN A CA 1
ATOM 797 C C . GLN A 1 99 ? 3.728 0.923 -4.748 1.00 96.31 99 GLN A C 1
ATOM 799 O O . GLN A 1 99 ? 2.948 1.023 -3.804 1.00 96.31 99 GLN A O 1
ATOM 804 N N . VAL A 1 100 ? 3.746 1.802 -5.755 1.00 97.00 100 VAL A N 1
ATOM 805 C CA . VAL A 1 100 ? 2.817 2.933 -5.858 1.00 97.00 100 VAL A CA 1
ATOM 806 C C . VAL A 1 100 ? 1.382 2.435 -6.045 1.00 97.00 100 VAL A C 1
ATOM 808 O O . VAL A 1 100 ? 0.484 2.885 -5.336 1.00 97.00 100 VAL A O 1
ATOM 811 N N . TYR A 1 101 ? 1.154 1.485 -6.957 1.00 98.12 101 TYR A N 1
ATOM 812 C CA . TYR A 1 101 ? -0.163 0.881 -7.165 1.00 98.12 101 TYR A CA 1
ATOM 813 C C . TYR A 1 101 ? -0.618 0.055 -5.964 1.00 98.12 101 TYR A C 1
ATOM 815 O O . TYR A 1 101 ? -1.782 0.140 -5.586 1.00 98.12 101 TYR A O 1
ATOM 823 N N . ALA A 1 102 ? 0.283 -0.693 -5.326 1.00 98.19 102 ALA A N 1
ATOM 824 C CA . ALA A 1 102 ? -0.045 -1.442 -4.118 1.00 98.19 102 ALA A CA 1
ATOM 825 C C . ALA A 1 102 ? -0.488 -0.516 -2.971 1.00 98.19 102 ALA A C 1
ATOM 827 O O . ALA A 1 102 ? -1.498 -0.781 -2.321 1.00 98.19 102 ALA A O 1
ATOM 828 N N . LEU A 1 103 ? 0.211 0.608 -2.774 1.00 98.00 103 LEU A N 1
ATOM 829 C CA . LEU A 1 103 ? -0.153 1.605 -1.769 1.00 98.00 103 LEU A CA 1
ATOM 830 C C . LEU A 1 103 ? -1.457 2.339 -2.127 1.00 98.00 103 LEU A C 1
ATOM 832 O O . LEU A 1 103 ? -2.289 2.560 -1.250 1.00 98.00 103 LEU A O 1
ATOM 836 N N . LEU A 1 104 ? -1.679 2.662 -3.410 1.00 98.31 104 LEU A N 1
ATOM 837 C CA . LEU A 1 104 ? -2.966 3.182 -3.891 1.00 98.31 104 LEU A CA 1
ATOM 838 C C . LEU A 1 104 ? -4.108 2.218 -3.580 1.00 98.31 104 LEU A C 1
ATOM 840 O O . LEU A 1 104 ? -5.120 2.653 -3.043 1.00 98.31 104 LEU A O 1
ATOM 844 N N . ALA A 1 105 ? -3.937 0.927 -3.876 1.00 98.56 105 ALA A N 1
ATOM 845 C CA . ALA A 1 105 ? -4.931 -0.096 -3.574 1.00 98.56 105 ALA A CA 1
ATOM 846 C C . ALA A 1 105 ? -5.234 -0.141 -2.073 1.00 98.56 105 ALA A C 1
ATOM 848 O O . ALA A 1 105 ? -6.402 -0.126 -1.691 1.00 98.56 105 ALA A O 1
ATOM 849 N N . TYR A 1 106 ? -4.194 -0.138 -1.234 1.00 98.38 106 TYR A N 1
ATOM 850 C CA . TYR A 1 106 ? -4.336 -0.187 0.219 1.00 98.38 106 TYR A CA 1
ATOM 851 C C . TYR A 1 106 ? -5.129 1.005 0.758 1.00 98.38 106 TYR A C 1
ATOM 853 O O . TYR A 1 106 ? -6.112 0.817 1.469 1.00 98.38 106 TYR A O 1
ATOM 861 N N . ILE A 1 107 ? -4.738 2.232 0.396 1.00 97.94 107 ILE A N 1
ATOM 862 C CA . ILE A 1 107 ? -5.419 3.449 0.860 1.00 97.94 107 ILE A CA 1
ATOM 863 C C . ILE A 1 107 ? -6.850 3.490 0.311 1.00 97.94 107 ILE A C 1
ATOM 865 O O . ILE A 1 107 ? -7.787 3.793 1.046 1.00 97.94 107 ILE A O 1
ATOM 869 N N . SER A 1 108 ? -7.047 3.142 -0.963 1.00 98.00 108 SER A N 1
ATOM 870 C CA . SER A 1 108 ? -8.379 3.086 -1.565 1.00 98.00 108 SER A CA 1
ATOM 871 C C . SER A 1 108 ? -9.306 2.096 -0.868 1.00 98.00 108 SER A C 1
ATOM 873 O O . SER A 1 108 ? -10.488 2.396 -0.704 1.00 98.00 108 SER A O 1
ATOM 875 N N . TRP A 1 109 ? -8.785 0.934 -0.473 1.00 97.94 109 TRP A N 1
ATOM 876 C CA . TRP A 1 109 ? -9.529 -0.077 0.270 1.00 97.94 109 TRP A CA 1
ATOM 877 C C . TRP A 1 109 ? -9.851 0.416 1.675 1.00 97.94 109 TRP A C 1
ATOM 879 O O . TRP A 1 109 ? -11.024 0.478 2.033 1.00 97.94 109 TRP A O 1
ATOM 889 N N . TRP A 1 110 ? -8.831 0.855 2.417 1.00 97.12 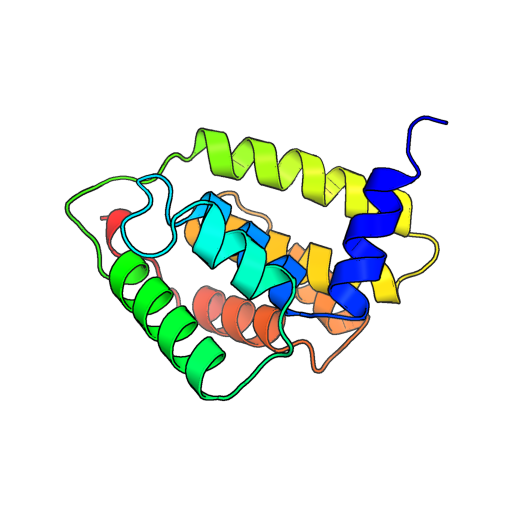110 TRP A N 1
ATOM 890 C CA . TRP A 1 110 ? -8.986 1.301 3.798 1.00 97.12 110 TRP A CA 1
ATOM 891 C C . TRP A 1 110 ? -10.026 2.412 3.911 1.00 97.12 110 TRP A C 1
ATOM 893 O O . TRP A 1 110 ? -10.907 2.331 4.752 1.00 97.12 110 TRP A O 1
ATOM 903 N N . PHE A 1 111 ? -9.960 3.419 3.034 1.00 95.94 111 PHE A N 1
ATOM 904 C CA . PHE A 1 111 ? -10.783 4.631 3.091 1.00 95.94 111 PHE A CA 1
ATOM 905 C C . PHE A 1 111 ? -12.023 4.625 2.183 1.00 95.94 111 PHE A C 1
ATOM 907 O O . PHE A 1 111 ? -12.657 5.670 2.025 1.00 95.94 111 PHE A O 1
ATOM 914 N N . ARG A 1 112 ? -12.376 3.485 1.566 1.00 95.06 112 ARG A N 1
ATOM 915 C CA . ARG A 1 112 ? -13.482 3.363 0.590 1.00 95.06 112 ARG A CA 1
ATOM 916 C C . ARG A 1 112 ? -13.429 4.406 -0.544 1.00 95.06 112 ARG A C 1
ATOM 918 O O . ARG A 1 112 ? -14.448 4.951 -0.962 1.00 95.06 112 ARG A O 1
ATOM 925 N N . LEU A 1 113 ? -12.239 4.672 -1.088 1.00 96.12 113 LEU A N 1
ATOM 926 C CA . LEU A 1 113 ? -12.046 5.658 -2.169 1.00 96.12 113 LEU A CA 1
ATOM 927 C C . LEU A 1 113 ? -12.276 5.085 -3.581 1.00 96.12 113 LEU A C 1
ATOM 929 O O . LEU A 1 113 ? -12.148 5.811 -4.567 1.00 96.12 113 LEU A O 1
ATOM 933 N N . GLY A 1 114 ? -12.620 3.798 -3.688 1.00 94.56 114 GLY A N 1
ATOM 934 C CA . GLY A 1 114 ? -12.893 3.115 -4.955 1.00 94.56 114 GLY A CA 1
ATOM 935 C C . GLY A 1 114 ? -11.639 2.684 -5.725 1.00 94.56 114 GLY A C 1
ATOM 936 O O . GLY A 1 114 ? -10.508 2.870 -5.278 1.00 94.56 114 GLY A O 1
ATOM 937 N N . GLU A 1 115 ? -11.851 2.064 -6.892 1.00 96.62 115 GLU A N 1
ATOM 938 C CA . GLU A 1 115 ? -10.799 1.582 -7.814 1.00 96.62 115 GLU A CA 1
ATOM 939 C C . GLU A 1 115 ? -9.816 0.546 -7.218 1.00 96.62 115 GLU A C 1
ATOM 941 O O . GLU A 1 115 ? -8.781 0.260 -7.817 1.00 96.62 115 GLU A O 1
ATOM 946 N N . VAL A 1 116 ? -10.144 -0.064 -6.071 1.00 98.06 116 VAL A N 1
ATOM 947 C CA . VAL A 1 116 ? -9.276 -1.019 -5.350 1.00 98.06 116 VAL A CA 1
ATOM 948 C C . VAL A 1 116 ? -8.779 -2.133 -6.270 1.00 98.06 116 VAL A C 1
ATOM 950 O O . VAL A 1 116 ? -7.573 -2.319 -6.429 1.00 98.06 116 VAL A O 1
ATOM 953 N N . LYS A 1 117 ? -9.710 -2.827 -6.938 1.00 98.00 117 LYS A N 1
ATOM 954 C CA . LYS A 1 117 ? -9.389 -3.949 -7.826 1.00 98.00 117 LYS A CA 1
ATOM 955 C C . LYS A 1 117 ? -8.501 -3.526 -8.998 1.00 98.00 117 LYS A C 1
ATOM 957 O O . LYS A 1 117 ? -7.520 -4.199 -9.290 1.00 98.00 117 LYS A O 1
ATOM 962 N N . TYR A 1 118 ? -8.780 -2.366 -9.594 1.00 98.31 118 TYR A N 1
ATOM 963 C CA . TYR A 1 118 ? -7.961 -1.805 -10.671 1.00 98.31 118 TYR A CA 1
ATOM 964 C C . TYR A 1 118 ? -6.507 -1.575 -10.231 1.00 98.31 118 TYR A C 1
ATOM 966 O O . TYR A 1 118 ? -5.580 -1.918 -10.967 1.00 98.31 118 TYR A O 1
ATOM 974 N N . TYR A 1 119 ? -6.288 -1.031 -9.030 1.00 98.56 119 TYR A N 1
ATOM 975 C CA . TYR A 1 119 ? -4.936 -0.812 -8.512 1.00 98.56 119 TYR A CA 1
ATOM 976 C C . TYR A 1 119 ? -4.223 -2.118 -8.151 1.00 98.56 119 TYR A C 1
ATOM 978 O O . TYR A 1 119 ? -3.050 -2.273 -8.502 1.00 98.56 119 TYR A O 1
ATOM 986 N N . CYS A 1 120 ? -4.922 -3.076 -7.532 1.00 98.56 120 CYS A N 1
ATOM 987 C CA . CYS A 1 120 ? -4.391 -4.422 -7.302 1.00 98.56 120 CYS A CA 1
ATOM 988 C C . CYS A 1 120 ? -3.943 -5.071 -8.617 1.00 98.56 120 CYS A C 1
ATOM 990 O O . CYS A 1 120 ? -2.806 -5.525 -8.715 1.00 98.56 120 CYS A O 1
ATOM 992 N N . ASP A 1 121 ? -4.791 -5.053 -9.646 1.00 98.38 121 ASP A N 1
ATOM 993 C CA . ASP A 1 121 ? -4.494 -5.664 -10.943 1.00 98.38 121 ASP A CA 1
ATOM 994 C C . ASP A 1 121 ? -3.333 -4.948 -11.654 1.00 98.38 121 ASP A C 1
ATOM 996 O O . ASP A 1 121 ? -2.475 -5.593 -12.261 1.00 98.38 121 ASP A O 1
ATOM 1000 N N . CYS A 1 122 ? -3.241 -3.617 -11.541 1.00 98.00 122 CYS A N 1
ATOM 1001 C CA . CYS A 1 122 ? -2.099 -2.860 -12.053 1.00 98.00 122 CYS A CA 1
ATOM 1002 C C . CYS A 1 122 ? -0.773 -3.292 -11.412 1.00 98.00 122 CYS A C 1
ATOM 1004 O O . CYS A 1 122 ? 0.204 -3.471 -12.141 1.00 98.00 122 CYS A O 1
ATOM 1006 N N . ALA A 1 123 ? -0.739 -3.473 -10.088 1.00 98.19 123 ALA A N 1
ATOM 1007 C CA . ALA A 1 123 ? 0.449 -3.939 -9.376 1.00 98.19 123 ALA A CA 1
ATOM 1008 C C . ALA A 1 123 ? 0.786 -5.397 -9.731 1.00 98.19 123 ALA A C 1
ATOM 1010 O O . ALA A 1 123 ? 1.902 -5.682 -10.164 1.00 98.19 123 ALA A O 1
ATOM 1011 N N . LEU A 1 124 ? -0.194 -6.299 -9.618 1.00 98.38 124 LEU A N 1
ATOM 1012 C CA . LEU A 1 124 ? -0.017 -7.746 -9.789 1.00 98.38 124 LEU A CA 1
ATOM 1013 C C . LEU A 1 124 ? 0.314 -8.154 -11.227 1.00 98.38 124 LEU A C 1
ATOM 1015 O O . LEU A 1 124 ? 0.994 -9.150 -11.447 1.00 98.38 124 LEU A O 1
ATOM 1019 N N . ARG A 1 125 ? -0.115 -7.374 -12.224 1.00 98.25 125 ARG A N 1
ATOM 1020 C C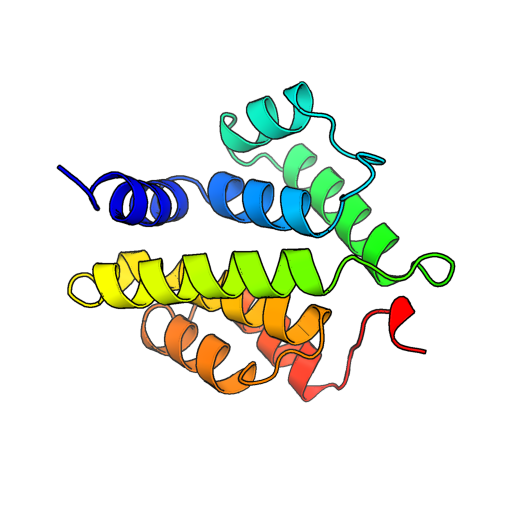A . ARG A 1 125 ? 0.287 -7.590 -13.621 1.00 98.25 125 ARG A CA 1
ATOM 1021 C C . ARG A 1 125 ? 1.782 -7.351 -13.849 1.00 98.25 125 ARG A C 1
ATOM 1023 O O . ARG A 1 125 ? 2.351 -7.942 -14.760 1.00 98.25 125 ARG A O 1
ATOM 1030 N N . ILE A 1 126 ? 2.396 -6.451 -13.081 1.00 97.62 126 ILE A N 1
ATOM 1031 C CA . ILE A 1 126 ? 3.821 -6.111 -13.207 1.00 97.62 126 ILE A CA 1
ATOM 1032 C C . ILE A 1 126 ? 4.660 -7.014 -12.297 1.00 97.62 126 ILE A C 1
ATOM 1034 O O . ILE A 1 126 ? 5.706 -7.503 -12.719 1.00 97.62 126 ILE A O 1
ATOM 1038 N N . ASP A 1 127 ? 4.197 -7.225 -11.067 1.00 97.69 127 ASP A N 1
ATOM 1039 C CA . ASP A 1 127 ? 4.807 -8.097 -10.070 1.00 97.69 127 ASP A CA 1
ATOM 1040 C C . ASP A 1 127 ? 3.725 -8.992 -9.442 1.00 97.69 127 ASP A C 1
ATOM 1042 O O . ASP A 1 127 ? 3.051 -8.574 -8.490 1.00 97.69 127 ASP A O 1
ATOM 1046 N N . PRO A 1 128 ? 3.554 -10.225 -9.957 1.00 97.75 128 PRO A N 1
ATOM 1047 C CA . PRO A 1 128 ? 2.588 -11.181 -9.432 1.00 97.75 128 PRO A CA 1
ATOM 1048 C C . PRO A 1 128 ? 2.822 -11.557 -7.974 1.00 97.75 128 PRO A C 1
ATOM 1050 O O . PRO A 1 128 ? 1.920 -12.138 -7.382 1.00 97.75 128 PRO A O 1
ATOM 1053 N N . ASP A 1 129 ? 3.984 -11.242 -7.392 1.00 97.06 129 ASP A N 1
ATOM 1054 C CA . ASP A 1 129 ? 4.352 -11.544 -6.009 1.00 97.06 129 ASP A CA 1
ATOM 1055 C C . ASP A 1 129 ? 4.286 -10.343 -5.063 1.00 97.06 129 ASP A C 1
ATOM 1057 O O . ASP A 1 129 ? 4.596 -10.476 -3.877 1.00 97.06 129 ASP A O 1
ATOM 1061 N N . CYS A 1 130 ? 3.765 -9.204 -5.531 1.00 97.12 130 CYS A N 1
ATOM 1062 C CA . CYS A 1 130 ? 3.564 -8.018 -4.706 1.00 97.12 130 CYS A CA 1
ATOM 1063 C C . CYS A 1 130 ? 2.648 -8.313 -3.499 1.00 97.12 130 CYS A C 1
ATOM 1065 O O . CYS A 1 130 ? 1.421 -8.392 -3.613 1.00 97.12 130 CYS A O 1
ATOM 1067 N N . SER A 1 131 ? 3.251 -8.449 -2.314 1.00 94.69 131 SER A N 1
ATOM 1068 C CA . SER A 1 131 ? 2.579 -8.909 -1.092 1.00 94.69 131 SER A CA 1
ATOM 1069 C C . SER A 1 131 ? 1.416 -8.014 -0.666 1.00 94.69 131 SER A C 1
ATOM 1071 O O . SER A 1 131 ? 0.319 -8.507 -0.417 1.00 94.69 131 SER A O 1
ATOM 1073 N N . MET A 1 132 ? 1.625 -6.695 -0.638 1.00 96.38 132 MET A N 1
ATOM 1074 C CA . MET A 1 132 ? 0.589 -5.730 -0.264 1.00 96.38 132 MET A CA 1
ATOM 1075 C C . MET A 1 132 ? -0.603 -5.789 -1.226 1.00 96.38 132 MET A C 1
ATOM 1077 O O . MET A 1 132 ? -1.744 -5.803 -0.773 1.00 96.38 132 MET A O 1
ATOM 1081 N N . ALA A 1 133 ? -0.363 -5.898 -2.538 1.00 98.19 133 ALA A N 1
ATOM 1082 C CA . ALA A 1 133 ? -1.444 -6.000 -3.515 1.00 98.19 133 ALA A CA 1
ATOM 1083 C C . ALA A 1 133 ? -2.252 -7.300 -3.351 1.00 98.19 133 ALA A C 1
ATOM 1085 O O . ALA A 1 133 ? -3.480 -7.248 -3.421 1.00 98.19 133 ALA A O 1
ATOM 1086 N N . LYS A 1 134 ? -1.594 -8.439 -3.072 1.00 98.31 134 LYS A N 1
ATOM 1087 C CA . LYS A 1 134 ? -2.273 -9.713 -2.760 1.00 98.31 134 LYS A CA 1
ATOM 1088 C C . LYS A 1 134 ? -3.139 -9.606 -1.505 1.00 98.31 134 LYS A C 1
ATOM 1090 O O . LYS A 1 134 ? -4.293 -10.024 -1.531 1.00 98.31 134 LYS A O 1
ATOM 1095 N N . ILE A 1 135 ? -2.595 -9.030 -0.429 1.00 97.06 135 ILE A N 1
ATOM 1096 C CA . ILE A 1 135 ? -3.306 -8.855 0.847 1.00 97.06 135 ILE A CA 1
ATOM 1097 C C . ILE A 1 135 ? -4.556 -7.997 0.645 1.00 97.06 135 ILE A C 1
ATOM 1099 O O . ILE A 1 135 ? -5.640 -8.400 1.054 1.00 97.06 135 ILE A O 1
ATOM 1103 N N . VAL A 1 136 ? -4.422 -6.849 -0.025 1.00 98.00 136 VAL A N 1
ATOM 1104 C CA . VAL A 1 136 ? -5.551 -5.941 -0.276 1.00 98.00 136 VAL A CA 1
ATOM 1105 C C . VAL A 1 136 ? -6.593 -6.587 -1.187 1.00 98.00 136 VAL A C 1
ATOM 1107 O O . VAL A 1 136 ? -7.782 -6.472 -0.911 1.00 98.00 136 VAL A O 1
ATOM 1110 N N . CYS A 1 137 ? -6.174 -7.299 -2.239 1.00 97.62 137 CYS A N 1
ATOM 1111 C CA . CYS A 1 137 ? -7.100 -7.998 -3.134 1.00 97.62 137 CYS A CA 1
ATOM 1112 C C . CYS A 1 137 ? -7.920 -9.038 -2.362 1.00 97.62 137 CYS A C 1
ATOM 1114 O O . CYS A 1 137 ? -9.143 -9.040 -2.454 1.00 97.62 137 CYS A O 1
ATOM 1116 N N . GLY A 1 138 ? -7.256 -9.852 -1.534 1.00 97.62 138 GLY A N 1
ATOM 1117 C CA . GLY A 1 138 ? -7.927 -10.830 -0.683 1.00 97.62 138 GLY A CA 1
ATOM 1118 C C . GLY A 1 138 ? -8.864 -10.177 0.333 1.00 97.62 138 GLY A C 1
ATOM 1119 O O . GLY A 1 138 ? -10.003 -10.611 0.473 1.00 97.62 138 GLY A O 1
ATOM 1120 N N . ALA A 1 139 ? -8.433 -9.111 1.011 1.00 97.06 139 ALA A N 1
ATOM 1121 C CA . ALA A 1 139 ? -9.278 -8.397 1.966 1.00 97.06 139 ALA A CA 1
ATOM 1122 C C . ALA A 1 139 ? -10.532 -7.809 1.299 1.00 97.06 139 ALA A C 1
ATOM 1124 O O . ALA A 1 139 ? -11.638 -7.992 1.802 1.00 97.06 139 ALA A O 1
ATOM 1125 N N . PHE A 1 140 ? -10.367 -7.178 0.134 1.00 96.88 140 PHE A N 1
ATOM 1126 C CA . PHE A 1 140 ? -11.461 -6.605 -0.645 1.00 96.88 140 PHE A CA 1
ATOM 1127 C C . PHE A 1 140 ? -12.454 -7.670 -1.131 1.00 96.88 140 PHE A C 1
ATOM 1129 O O . PHE A 1 140 ? -13.660 -7.497 -0.980 1.00 96.88 140 PHE A O 1
ATOM 1136 N N . GLU A 1 141 ? -11.967 -8.792 -1.669 1.00 96.19 141 GLU A N 1
ATOM 1137 C CA . GLU A 1 141 ? -12.810 -9.897 -2.156 1.00 96.19 141 GLU A CA 1
ATOM 1138 C C . GLU A 1 141 ? -13.586 -10.599 -1.031 1.00 96.19 141 GLU A C 1
ATOM 1140 O O . GLU A 1 141 ? -14.688 -11.090 -1.263 1.00 96.19 141 GLU A O 1
ATOM 1145 N N . ASN A 1 142 ? -13.042 -10.611 0.189 1.00 96.62 142 ASN A N 1
ATOM 1146 C CA . ASN A 1 142 ? -13.700 -11.178 1.370 1.00 96.62 142 ASN A CA 1
ATOM 1147 C C . ASN A 1 142 ? -14.545 -10.155 2.151 1.00 96.62 142 ASN A C 1
ATOM 1149 O O . ASN A 1 142 ? -15.081 -10.498 3.202 1.00 96.62 142 ASN A O 1
ATOM 1153 N N . GLY A 1 143 ? -14.659 -8.910 1.673 1.00 94.94 143 GLY A N 1
ATOM 1154 C CA . GLY A 1 143 ? -15.429 -7.863 2.350 1.00 94.94 143 GLY A CA 1
ATOM 1155 C C . GLY A 1 143 ? -14.876 -7.474 3.725 1.00 94.94 143 GLY A C 1
ATOM 1156 O O . GLY A 1 143 ? -15.640 -7.053 4.587 1.00 94.94 143 GLY A O 1
ATOM 1157 N N . LEU A 1 144 ? -13.568 -7.640 3.953 1.00 96.06 144 LEU A N 1
ATOM 1158 C CA . LEU A 1 144 ? -12.919 -7.189 5.183 1.00 96.06 144 LEU A CA 1
ATOM 1159 C C . LEU A 1 144 ? -12.749 -5.674 5.145 1.00 96.06 144 LEU A C 1
ATOM 1161 O O . LEU A 1 144 ? -12.225 -5.129 4.172 1.00 96.06 144 LEU A O 1
ATOM 1165 N N . GLU A 1 145 ? -13.143 -5.003 6.220 1.00 94.62 145 GLU A N 1
ATOM 1166 C CA . GLU A 1 145 ? -13.178 -3.546 6.299 1.00 94.62 145 GLU A CA 1
ATOM 1167 C C . GLU A 1 145 ? -12.715 -3.055 7.679 1.00 94.62 145 GLU A C 1
ATOM 1169 O O . GLU A 1 145 ? -12.971 -3.734 8.676 1.00 94.62 145 GLU A O 1
ATOM 1174 N N . PRO A 1 146 ? -12.019 -1.903 7.758 1.00 93.94 146 PRO A N 1
ATOM 1175 C CA . PRO A 1 146 ? -11.672 -1.293 9.039 1.00 93.94 146 PRO A CA 1
ATOM 1176 C C . PRO A 1 146 ? -12.900 -0.959 9.896 1.00 93.94 146 PRO A C 1
ATOM 1178 O O . PRO A 1 146 ? -13.907 -0.476 9.383 1.00 93.94 146 PRO A O 1
ATOM 1181 N N . ALA A 1 147 ? -12.780 -1.109 11.214 1.00 93.62 147 ALA A N 1
ATOM 1182 C CA . ALA A 1 147 ? -13.882 -0.941 12.164 1.00 93.62 147 ALA A CA 1
ATOM 1183 C C . ALA A 1 147 ? -14.449 0.491 12.235 1.00 93.62 147 ALA A C 1
ATOM 1185 O O . ALA A 1 147 ? -15.591 0.681 12.634 1.00 93.62 147 ALA A O 1
ATOM 1186 N N . TRP A 1 148 ? -13.691 1.510 11.816 1.00 90.94 148 TRP A N 1
ATOM 1187 C CA . TRP A 1 148 ? -14.170 2.900 11.798 1.00 90.94 148 TRP A CA 1
ATOM 1188 C C . TRP A 1 148 ? -15.276 3.161 10.762 1.00 90.94 148 TRP A C 1
ATOM 1190 O O . TRP A 1 148 ? -15.864 4.243 10.758 1.00 90.94 148 TRP A O 1
ATOM 1200 N N . ILE A 1 149 ? -15.507 2.220 9.842 1.00 87.56 149 ILE A N 1
ATOM 1201 C CA . ILE A 1 149 ? -16.502 2.326 8.769 1.00 87.56 149 ILE A CA 1
ATOM 1202 C C . ILE A 1 149 ? -17.943 2.125 9.274 1.00 87.56 149 ILE A C 1
ATOM 1204 O O . ILE A 1 149 ? -18.872 2.534 8.569 1.00 87.56 149 ILE A O 1
ATOM 1208 N N . GLU A 1 150 ? -18.114 1.514 10.450 1.00 66.62 150 GLU A N 1
ATOM 1209 C CA . GLU A 1 150 ? -19.413 1.235 11.086 1.00 66.62 150 GLU A CA 1
ATOM 1210 C C . GLU A 1 150 ? -20.226 2.494 11.439 1.00 66.62 150 GLU A C 1
ATOM 1212 O O . GLU A 1 150 ? -19.643 3.519 11.869 1.00 66.62 150 GLU A O 1
#

Secondary structure (DSSP, 8-state):
-TTHHHHHHHHHHHH-HHHHHHHHHHHH-TT-SS--HHHHHHHHHS---HHHHHHHHHHHHHHHT--S----HHHHHHHHHHHHHHHHHGGGSHHHHHHHHHHHHHHHHHTT-S-HHHHHHHHHHH-TT-HHHHHHHHHHHTT---GGG-